Protein AF-A0A3C0HTS3-F1 (afdb_monomer)

Foldseek 3Di:
DDDDPDWFFDFADDKDQQVVVCVVVVDGGDHDIDTDHDPQRDPVNRVVVRVD

Solvent-accessible surface area (backbone atoms only — not comparable to full-atom values): 3355 Å² total; per-residue (Å²): 139,87,78,89,87,79,87,68,72,62,74,54,86,44,73,44,56,23,54,56,44,20,71,73,66,76,49,71,55,52,87,62,71,41,74,38,65,57,97,78,52,43,74,67,52,38,53,52,60,20,74,109

Sequence (52 aa):
MRGIIAAGTHIPHYRLDRTEVAAFFGKGGGRGQRSVASFDEDTTTMGVAAAR

pLDDT: mean 94.85, std 4.6, range [70.0, 98.12]

Structure (mmCIF, N/CA/C/O backbone):
data_AF-A0A3C0HTS3-F1
#
_entry.id   AF-A0A3C0HTS3-F1
#
loop_
_atom_site.group_PDB
_atom_site.id
_atom_site.type_symbol
_atom_site.label_atom_id
_atom_site.label_alt_id
_atom_site.label_comp_id
_atom_site.label_asym_id
_atom_site.label_entity_id
_atom_site.label_seq_id
_atom_site.pdbx_PDB_ins_code
_atom_site.Cartn_x
_atom_site.Cartn_y
_atom_site.Cartn_z
_atom_site.occupancy
_atom_site.B_iso_or_equiv
_atom_site.auth_seq_id
_atom_site.auth_comp_id
_atom_site.auth_asym_id
_atom_site.auth_atom_id
_atom_site.pdbx_PDB_model_num
ATOM 1 N N . MET A 1 1 ? 2.621 -0.917 -34.091 1.00 70.00 1 MET A N 1
ATOM 2 C CA . MET A 1 1 ? 1.717 -0.600 -32.964 1.00 70.00 1 MET A CA 1
ATOM 3 C C . MET A 1 1 ? 2.405 0.452 -32.099 1.00 70.00 1 MET A C 1
ATOM 5 O O . MET A 1 1 ? 3.559 0.238 -31.756 1.00 70.00 1 MET A O 1
ATOM 9 N N . ARG A 1 2 ? 1.784 1.613 -31.847 1.00 89.25 2 ARG A N 1
ATOM 10 C CA . ARG A 1 2 ? 2.349 2.690 -31.007 1.00 89.25 2 ARG A CA 1
ATOM 11 C C . ARG A 1 2 ? 1.298 3.102 -29.977 1.00 89.25 2 ARG A C 1
ATOM 13 O O . ARG A 1 2 ? 0.216 3.513 -30.377 1.00 89.25 2 ARG A O 1
ATOM 20 N N . GLY A 1 3 ? 1.614 2.964 -28.692 1.00 95.31 3 GLY A N 1
ATOM 21 C CA . GLY A 1 3 ? 0.714 3.284 -27.579 1.00 95.31 3 GLY A CA 1
ATOM 22 C C . GLY A 1 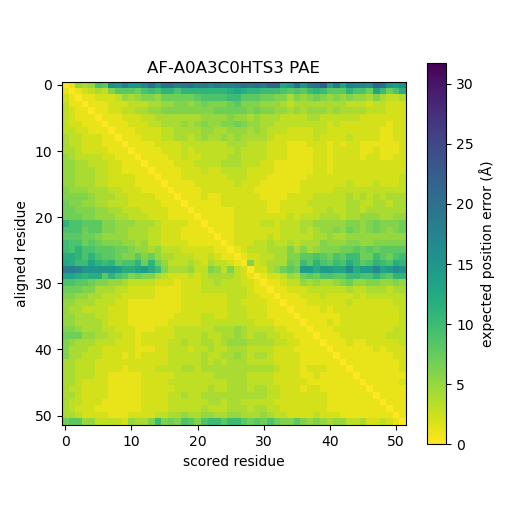3 ? 0.768 2.242 -26.460 1.00 95.31 3 GLY A C 1
ATOM 23 O O . GLY A 1 3 ? 1.479 1.245 -26.575 1.00 95.31 3 GLY A O 1
ATOM 24 N N . ILE A 1 4 ? 0.015 2.483 -25.385 1.00 95.50 4 ILE A N 1
ATOM 25 C CA . ILE A 1 4 ? -0.243 1.486 -24.338 1.00 95.50 4 ILE A CA 1
ATOM 26 C C . ILE A 1 4 ? -1.209 0.458 -24.919 1.00 95.50 4 ILE A C 1
ATOM 28 O O . ILE A 1 4 ? -2.280 0.817 -25.401 1.00 95.50 4 ILE A O 1
ATOM 32 N N . ILE A 1 5 ? -0.813 -0.808 -24.885 1.00 96.38 5 ILE A N 1
ATOM 33 C CA . ILE A 1 5 ? -1.578 -1.903 -25.496 1.00 96.38 5 ILE A CA 1
ATOM 34 C C . ILE A 1 5 ? -2.221 -2.812 -24.447 1.00 96.38 5 ILE A C 1
ATOM 36 O O . ILE A 1 5 ? -3.149 -3.546 -24.764 1.00 96.38 5 ILE A O 1
ATOM 40 N N . ALA A 1 6 ? -1.742 -2.738 -23.202 1.00 95.62 6 ALA A N 1
ATOM 41 C CA . ALA A 1 6 ? -2.279 -3.429 -22.040 1.00 95.62 6 ALA A CA 1
ATOM 42 C C . ALA A 1 6 ? -1.835 -2.718 -20.751 1.00 95.62 6 ALA A C 1
ATOM 44 O O . ALA A 1 6 ? -0.825 -2.010 -20.742 1.00 95.62 6 ALA A O 1
ATOM 45 N N . ALA A 1 7 ? -2.581 -2.936 -19.670 1.00 96.00 7 ALA A N 1
ATOM 46 C CA . ALA A 1 7 ? -2.220 -2.537 -18.316 1.00 96.00 7 ALA A CA 1
ATOM 47 C C . ALA A 1 7 ? -2.680 -3.622 -17.332 1.00 96.00 7 ALA A C 1
ATOM 49 O O . ALA A 1 7 ? -3.759 -4.188 -17.503 1.00 96.00 7 ALA A O 1
ATOM 50 N N . GLY A 1 8 ? -1.863 -3.889 -16.316 1.00 97.19 8 GLY A N 1
ATOM 51 C CA . GLY A 1 8 ? -2.153 -4.812 -15.221 1.00 97.19 8 GLY A CA 1
ATOM 52 C C . GLY A 1 8 ? -2.063 -4.095 -13.879 1.00 97.19 8 GLY A C 1
ATOM 53 O O . GLY A 1 8 ? -1.422 -3.046 -13.760 1.00 97.19 8 GLY A O 1
ATOM 54 N N . THR A 1 9 ? -2.744 -4.623 -12.867 1.00 97.19 9 THR A N 1
ATOM 55 C CA . THR A 1 9 ? -2.714 -4.053 -11.521 1.00 97.19 9 THR A CA 1
ATOM 56 C C . THR A 1 9 ? -2.774 -5.144 -10.470 1.00 97.19 9 THR A C 1
ATOM 58 O O . THR A 1 9 ? -3.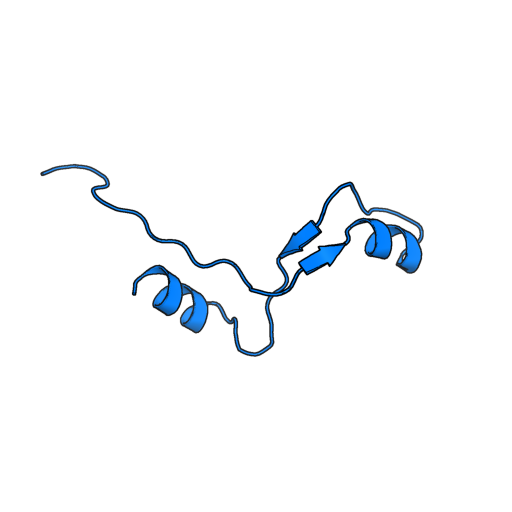410 -6.179 -10.656 1.00 97.19 9 THR A O 1
ATOM 61 N N . HIS A 1 10 ? -2.132 -4.870 -9.344 1.00 97.06 10 HIS A N 1
ATOM 62 C CA . HIS A 1 10 ? -2.264 -5.630 -8.120 1.00 97.06 10 HIS A CA 1
ATOM 63 C C . HIS A 1 10 ? -2.455 -4.630 -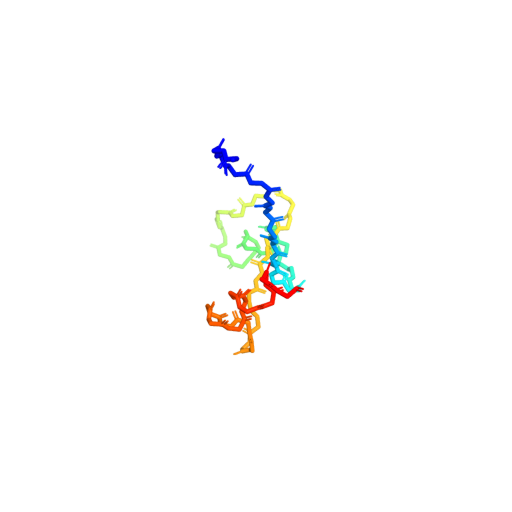6.980 1.00 97.06 10 HIS A C 1
ATOM 65 O O . HIS A 1 10 ? -1.731 -3.637 -6.888 1.00 97.06 10 HIS A O 1
ATOM 71 N N . ILE A 1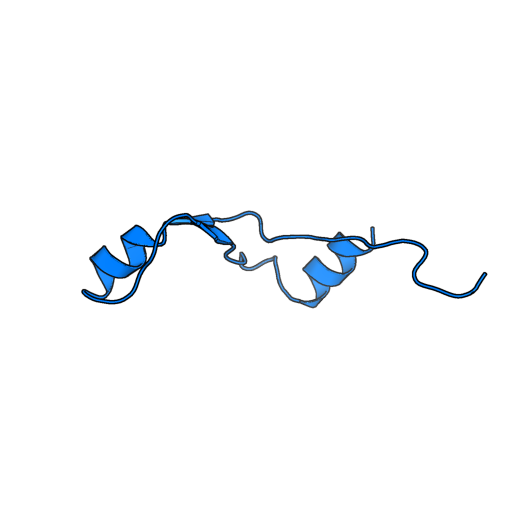 11 ? -3.463 -4.866 -6.145 1.00 97.44 11 ILE A N 1
ATOM 72 C CA . ILE A 1 11 ? -3.787 -4.029 -4.990 1.00 97.44 11 ILE A CA 1
ATOM 73 C C . ILE A 1 11 ? -3.620 -4.912 -3.758 1.00 97.44 11 ILE A C 1
ATOM 75 O O . ILE A 1 11 ? -4.153 -6.024 -3.790 1.00 97.44 11 ILE A O 1
ATOM 79 N N . PRO A 1 12 ? -2.983 -4.414 -2.680 1.00 98.00 12 PRO A N 1
ATOM 80 C CA . PRO A 1 12 ? -2.888 -5.144 -1.427 1.00 98.00 12 PRO A CA 1
ATOM 81 C C . PRO A 1 12 ? -4.218 -5.751 -0.999 1.00 98.00 12 PRO A C 1
ATOM 83 O O . PRO A 1 12 ? -5.270 -5.131 -1.201 1.00 98.00 12 PRO A O 1
ATOM 86 N N . HIS A 1 13 ? -4.198 -6.922 -0.381 1.00 96.31 13 HIS A N 1
ATOM 87 C CA . HIS A 1 13 ? -5.408 -7.625 0.022 1.00 96.31 13 HIS A CA 1
ATOM 88 C C . HIS A 1 13 ? -6.134 -6.907 1.171 1.00 96.31 13 HIS A C 1
ATOM 90 O O . HIS A 1 13 ? -7.344 -6.675 1.110 1.00 96.31 13 HIS A O 1
ATOM 96 N N . TYR A 1 14 ? -5.403 -6.490 2.207 1.00 98.00 14 TYR A N 1
ATOM 97 C CA . TYR A 1 14 ? -6.007 -6.006 3.448 1.00 98.00 14 TYR A CA 1
ATOM 98 C C . TYR A 1 14 ? -6.622 -4.612 3.324 1.00 98.00 14 TYR A C 1
ATOM 100 O O . TYR A 1 14 ? -6.217 -3.776 2.507 1.00 98.00 14 TYR A O 1
ATOM 108 N N . ARG A 1 15 ? -7.637 -4.347 4.151 1.00 97.00 15 ARG A N 1
ATOM 109 C CA . ARG A 1 15 ? -8.375 -3.085 4.172 1.00 97.00 15 ARG A CA 1
ATOM 110 C C . ARG A 1 15 ? -8.473 -2.541 5.590 1.00 97.00 15 ARG A C 1
ATOM 112 O O . ARG A 1 15 ? -8.841 -3.267 6.502 1.00 97.00 15 ARG A O 1
ATOM 119 N N . LEU A 1 16 ? -8.180 -1.254 5.732 1.00 95.50 16 LEU A N 1
ATOM 120 C CA . LEU A 1 16 ? -8.393 -0.485 6.953 1.00 95.50 16 LEU A CA 1
ATOM 121 C C . LEU A 1 16 ? -9.611 0.418 6.770 1.00 95.50 16 LEU A C 1
ATOM 123 O O . LEU A 1 16 ? -9.655 1.199 5.808 1.00 95.50 16 LEU A O 1
ATOM 127 N N . ASP A 1 17 ? -10.574 0.339 7.686 1.00 96.44 17 ASP A N 1
ATOM 128 C CA . ASP A 1 17 ? -11.669 1.302 7.731 1.00 96.44 17 ASP A CA 1
ATOM 129 C C . ASP A 1 17 ? -11.123 2.667 8.165 1.00 96.44 17 ASP A C 1
ATOM 131 O O . ASP A 1 17 ? -10.462 2.822 9.192 1.00 96.44 17 ASP A O 1
ATOM 135 N N . ARG A 1 18 ? -11.367 3.697 7.353 1.00 95.06 18 ARG A N 1
ATOM 136 C CA . ARG A 1 18 ? -10.843 5.036 7.632 1.00 95.06 18 ARG A CA 1
ATOM 137 C C . ARG A 1 18 ? -11.515 5.687 8.840 1.00 95.06 18 ARG A C 1
ATOM 139 O O . ARG A 1 18 ? -10.977 6.673 9.342 1.00 95.06 18 ARG A O 1
ATOM 146 N N . THR A 1 19 ? -12.648 5.170 9.305 1.00 95.19 19 THR A N 1
ATOM 147 C CA . THR A 1 19 ? -13.291 5.618 10.545 1.00 95.19 19 THR A CA 1
ATOM 148 C C . THR A 1 19 ? -12.527 5.156 11.789 1.00 95.19 19 THR A C 1
ATOM 150 O O . THR A 1 19 ? -12.449 5.913 12.756 1.00 95.19 19 THR A O 1
ATOM 153 N N . GLU A 1 20 ? -11.844 4.007 11.741 1.00 95.12 20 GLU A N 1
ATOM 154 C CA . GLU A 1 20 ? -10.992 3.525 12.841 1.00 95.12 20 GLU A CA 1
ATOM 155 C C . GLU A 1 20 ? -9.787 4.445 13.078 1.00 95.12 20 GLU A C 1
ATOM 157 O O . GLU A 1 20 ? -9.370 4.660 14.215 1.00 95.12 20 GLU A O 1
ATOM 162 N N . VAL A 1 21 ? -9.270 5.077 12.016 1.00 93.94 21 VAL A N 1
ATOM 163 C CA . VAL A 1 21 ? -8.202 6.086 12.121 1.00 93.94 21 VAL A CA 1
ATOM 164 C C . VAL A 1 21 ? -8.662 7.275 12.966 1.00 93.94 21 VAL A C 1
ATOM 166 O O . VAL A 1 21 ? -7.917 7.737 13.828 1.00 93.94 21 VAL A O 1
ATOM 169 N N . ALA A 1 22 ? -9.888 7.759 12.746 1.00 91.31 22 ALA A N 1
ATOM 170 C CA . ALA A 1 22 ? -10.454 8.846 13.541 1.00 91.31 22 ALA A CA 1
ATOM 171 C C . ALA A 1 22 ? -10.664 8.417 15.001 1.00 91.31 22 ALA A C 1
ATOM 173 O O . ALA A 1 22 ? -10.333 9.178 15.908 1.00 91.31 22 ALA A O 1
ATOM 174 N N . ALA A 1 23 ? -11.164 7.195 15.220 1.00 93.44 23 ALA A N 1
ATOM 175 C CA . ALA A 1 23 ? -11.391 6.644 16.554 1.00 93.44 23 ALA A CA 1
ATOM 176 C C . ALA A 1 23 ? -10.091 6.519 17.367 1.00 93.44 23 ALA A C 1
ATOM 178 O O . ALA A 1 23 ? -10.085 6.824 18.556 1.00 93.44 23 ALA A O 1
ATOM 179 N N . PHE A 1 24 ? -8.985 6.122 16.731 1.00 95.44 24 PHE A N 1
ATOM 180 C CA . PHE A 1 24 ? -7.695 5.955 17.403 1.00 95.44 24 PHE A CA 1
ATOM 181 C C . PHE A 1 24 ? -6.935 7.276 17.597 1.00 95.44 24 PHE A C 1
ATOM 183 O O . PHE A 1 24 ? -6.424 7.546 18.680 1.00 95.44 24 PHE A O 1
ATOM 190 N N . PHE A 1 25 ? -6.845 8.116 16.560 1.00 95.00 25 PHE A N 1
ATOM 191 C CA . PHE A 1 25 ? -6.022 9.335 16.592 1.00 95.00 25 PHE A CA 1
ATOM 192 C C . PHE A 1 25 ? -6.780 10.592 17.049 1.00 95.00 25 PHE A C 1
ATOM 194 O O . PHE A 1 25 ? -6.176 11.662 17.154 1.00 95.00 25 PHE A O 1
ATOM 201 N N . GLY A 1 26 ? -8.097 10.507 17.269 1.00 91.81 26 GLY A N 1
ATOM 202 C CA . GLY A 1 26 ? -8.958 11.632 17.662 1.00 91.81 26 GLY A CA 1
ATOM 203 C C . GLY A 1 26 ? -9.130 12.712 16.586 1.00 91.81 26 GLY A C 1
ATOM 204 O O . GLY A 1 26 ? -9.817 13.709 16.800 1.00 91.81 26 GLY A O 1
ATOM 205 N N . LYS A 1 27 ? -8.493 12.542 15.424 1.00 89.44 27 LYS A N 1
ATOM 206 C CA . LYS A 1 27 ? -8.586 13.422 14.261 1.00 89.44 27 LYS A CA 1
ATOM 207 C C . LYS A 1 27 ? -8.204 12.670 12.994 1.00 89.44 27 LYS A C 1
ATOM 209 O O . LYS A 1 27 ? -7.547 11.632 13.034 1.00 89.44 27 LYS A O 1
ATOM 214 N N . GLY A 1 28 ? -8.544 13.262 11.857 1.00 87.38 28 GLY A N 1
ATOM 215 C CA . GLY A 1 28 ? -8.366 12.612 10.568 1.00 87.38 28 GLY A CA 1
ATOM 216 C C . GLY A 1 28 ? -9.419 11.531 10.366 1.00 87.38 28 GLY A C 1
ATOM 217 O O . GLY A 1 28 ? -10.526 11.625 10.889 1.00 87.38 28 GLY A O 1
ATOM 218 N N . GLY A 1 29 ? -9.074 10.529 9.566 1.00 84.19 29 GLY A N 1
ATOM 219 C CA . GLY A 1 29 ? -10.062 9.596 9.047 1.00 84.19 29 GLY A CA 1
ATOM 220 C C . GLY A 1 29 ? -10.950 10.229 7.973 1.00 84.19 29 GLY A C 1
ATOM 221 O O . GLY A 1 29 ? -10.909 11.424 7.684 1.00 84.19 29 GLY A O 1
ATOM 222 N N . GLY A 1 30 ? -11.706 9.377 7.303 1.00 89.31 30 GLY A N 1
ATOM 223 C CA . GLY A 1 30 ? -12.577 9.740 6.196 1.00 89.31 30 GLY A CA 1
ATOM 224 C C . GLY A 1 30 ? -13.589 8.631 5.966 1.00 89.31 30 GLY A C 1
ATOM 225 O O . GLY A 1 30 ? -13.707 7.716 6.774 1.00 89.31 30 GLY A O 1
ATOM 226 N N . ARG A 1 31 ? -14.313 8.690 4.850 1.00 92.75 31 ARG A N 1
ATOM 227 C CA . ARG A 1 31 ? -15.272 7.641 4.486 1.00 92.75 31 ARG A CA 1
ATOM 228 C C . ARG A 1 31 ? -14.593 6.532 3.683 1.00 92.75 31 ARG A C 1
ATOM 230 O O . ARG A 1 31 ? -13.685 6.805 2.896 1.00 92.75 31 ARG A O 1
ATOM 237 N N . GLY A 1 32 ? -15.092 5.310 3.844 1.00 95.88 32 GLY A N 1
ATOM 238 C CA . GLY A 1 32 ? -14.651 4.134 3.096 1.00 95.88 32 GLY A CA 1
ATOM 239 C C . GLY A 1 32 ? -13.378 3.495 3.646 1.00 95.88 32 GLY A C 1
ATOM 240 O O . GLY A 1 32 ? -12.917 3.812 4.739 1.00 95.88 32 GLY A O 1
ATOM 241 N N . GLN A 1 33 ? -12.801 2.589 2.859 1.00 96.75 33 GLN A N 1
ATOM 242 C CA . GLN A 1 33 ? -11.646 1.786 3.258 1.00 96.75 33 GLN A CA 1
ATOM 243 C C . GLN A 1 33 ? -10.375 2.190 2.497 1.00 96.75 33 GLN A C 1
ATOM 245 O O . GLN A 1 33 ? -10.424 2.784 1.415 1.00 96.75 33 GLN A O 1
ATOM 250 N N . ARG A 1 34 ? -9.207 1.893 3.069 1.00 95.19 34 ARG A N 1
ATOM 251 C CA . ARG A 1 34 ? -7.892 2.045 2.427 1.00 95.19 34 ARG A CA 1
ATOM 252 C C . ARG A 1 34 ? -7.208 0.683 2.332 1.00 95.19 34 ARG A C 1
ATOM 254 O O . ARG A 1 34 ? -7.231 -0.064 3.301 1.00 95.19 34 ARG A O 1
ATOM 261 N N . SER A 1 35 ? -6.580 0.379 1.197 1.00 97.38 35 SER A N 1
ATOM 262 C CA . SER A 1 35 ? -5.717 -0.798 1.067 1.00 97.38 35 SER A CA 1
ATOM 263 C C . SER A 1 35 ? -4.454 -0.656 1.919 1.00 97.38 35 SER A C 1
ATOM 265 O O . SER A 1 35 ? -3.829 0.408 1.918 1.00 97.38 35 SER A O 1
ATOM 267 N N . VAL A 1 36 ? -4.073 -1.722 2.617 1.00 97.00 36 VAL A N 1
ATOM 268 C CA . VAL A 1 36 ? -2.875 -1.778 3.464 1.00 97.00 36 VAL A CA 1
ATOM 269 C C . VAL A 1 36 ? -2.074 -3.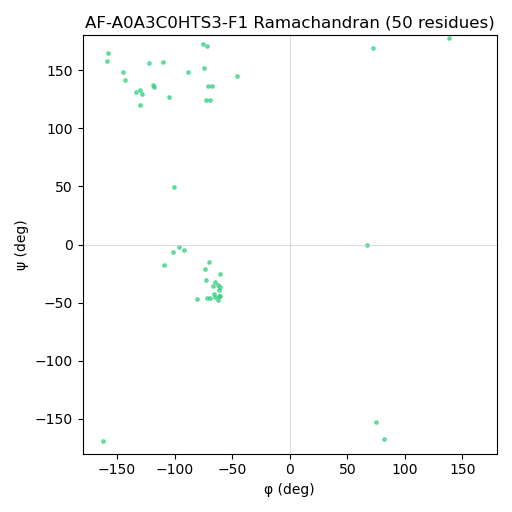011 3.074 1.00 97.00 36 VAL A C 1
ATOM 271 O O . VAL A 1 36 ? -2.647 -4.088 2.966 1.00 97.00 36 VAL A O 1
ATOM 274 N N . ALA A 1 37 ? -0.778 -2.825 2.832 1.00 97.75 37 ALA A N 1
ATOM 275 C CA . ALA A 1 37 ? 0.134 -3.913 2.510 1.00 97.75 37 ALA A CA 1
ATOM 276 C C . ALA A 1 37 ? 0.408 -4.788 3.737 1.00 97.75 37 ALA A C 1
ATOM 278 O O . ALA A 1 37 ?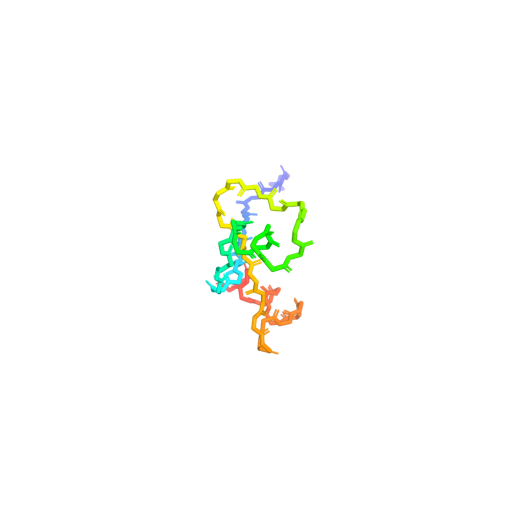 0.646 -4.278 4.835 1.00 97.75 37 ALA A O 1
ATOM 279 N N . SER A 1 38 ? 0.383 -6.097 3.522 1.00 96.44 38 SER A N 1
ATOM 280 C CA . SER A 1 38 ? 0.938 -7.111 4.412 1.00 96.44 38 SER A CA 1
ATOM 281 C C . SER A 1 38 ? 2.467 -7.152 4.330 1.00 96.44 38 SER A C 1
ATOM 283 O O . SER A 1 38 ? 3.086 -6.495 3.493 1.00 96.44 38 SER A O 1
ATOM 285 N N . PHE A 1 39 ? 3.088 -7.937 5.208 1.00 96.25 39 PHE A N 1
ATOM 286 C CA . PHE A 1 39 ? 4.542 -8.115 5.256 1.00 96.25 39 PHE A CA 1
ATOM 287 C C . PHE A 1 39 ? 5.124 -8.703 3.957 1.00 96.25 39 PHE A C 1
ATOM 289 O O . PHE A 1 39 ? 6.294 -8.484 3.665 1.00 96.25 39 PHE A O 1
ATOM 296 N N . ASP A 1 40 ? 4.315 -9.445 3.198 1.00 96.69 40 ASP A N 1
ATOM 297 C CA . ASP A 1 40 ? 4.644 -10.084 1.922 1.00 96.69 40 ASP A CA 1
ATOM 298 C C . ASP A 1 40 ? 4.233 -9.256 0.692 1.00 96.69 40 ASP A C 1
ATOM 300 O O . ASP A 1 40 ? 4.525 -9.637 -0.437 1.00 96.69 40 ASP A O 1
ATOM 304 N N . GLU A 1 41 ? 3.601 -8.097 0.879 1.00 98.06 41 GLU A N 1
ATOM 305 C CA . GLU A 1 41 ? 3.142 -7.223 -0.210 1.00 98.06 41 GLU A CA 1
ATOM 306 C C . GLU A 1 41 ? 4.106 -6.045 -0.422 1.00 98.06 41 GLU A C 1
ATOM 308 O O . GLU A 1 41 ? 3.709 -4.877 -0.483 1.00 98.06 41 GLU A O 1
ATOM 313 N N . ASP A 1 42 ? 5.402 -6.347 -0.522 1.00 97.44 42 ASP A N 1
ATOM 314 C CA . ASP A 1 42 ? 6.420 -5.350 -0.846 1.00 97.44 42 ASP A CA 1
ATOM 315 C C . ASP A 1 42 ? 6.361 -4.905 -2.318 1.00 97.44 42 ASP A C 1
ATOM 317 O O . ASP A 1 42 ? 5.646 -5.456 -3.163 1.00 97.44 42 ASP A O 1
ATOM 321 N N . THR A 1 43 ? 7.123 -3.863 -2.650 1.00 97.00 43 THR A N 1
ATOM 322 C CA . THR A 1 43 ? 7.087 -3.256 -3.986 1.00 97.00 43 THR A CA 1
ATOM 323 C C . THR A 1 43 ? 7.468 -4.235 -5.097 1.00 97.00 43 THR A C 1
ATOM 325 O O . THR A 1 43 ? 6.874 -4.186 -6.175 1.00 97.00 43 THR A O 1
ATOM 328 N N . THR A 1 44 ? 8.422 -5.134 -4.847 1.00 97.38 44 THR A N 1
ATOM 329 C CA . THR A 1 44 ? 8.884 -6.115 -5.839 1.00 97.38 44 THR A CA 1
ATOM 330 C C . THR A 1 44 ? 7.827 -7.189 -6.064 1.00 97.38 44 THR A C 1
ATOM 332 O O . THR A 1 44 ? 7.487 -7.495 -7.207 1.00 97.38 44 THR A O 1
ATOM 335 N N . THR A 1 45 ? 7.262 -7.721 -4.983 1.00 97.69 45 THR A N 1
ATOM 336 C CA . 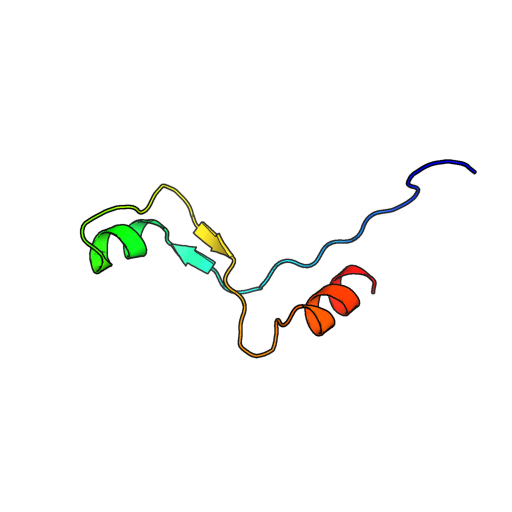THR A 1 45 ? 6.237 -8.765 -5.020 1.00 97.69 45 THR A CA 1
ATOM 337 C C . THR A 1 45 ? 4.988 -8.267 -5.728 1.00 97.69 45 THR A C 1
ATOM 339 O O . THR A 1 45 ? 4.507 -8.917 -6.659 1.00 97.69 45 THR A O 1
ATOM 342 N N . MET A 1 46 ? 4.507 -7.071 -5.377 1.00 97.94 46 MET A N 1
ATOM 343 C CA . MET A 1 46 ? 3.347 -6.490 -6.048 1.00 97.94 46 MET A CA 1
ATOM 344 C C . MET A 1 46 ? 3.627 -6.139 -7.512 1.00 97.94 46 MET A C 1
ATOM 346 O O . MET A 1 46 ? 2.743 -6.296 -8.352 1.00 97.94 46 MET A O 1
ATOM 350 N N . GLY A 1 47 ? 4.844 -5.693 -7.838 1.00 97.81 47 GLY A N 1
ATOM 351 C CA . GLY A 1 47 ? 5.247 -5.425 -9.219 1.00 97.81 47 GLY A CA 1
ATOM 352 C C . GLY A 1 47 ? 5.188 -6.682 -10.087 1.00 97.81 47 GLY A C 1
ATOM 353 O O . GLY A 1 47 ? 4.62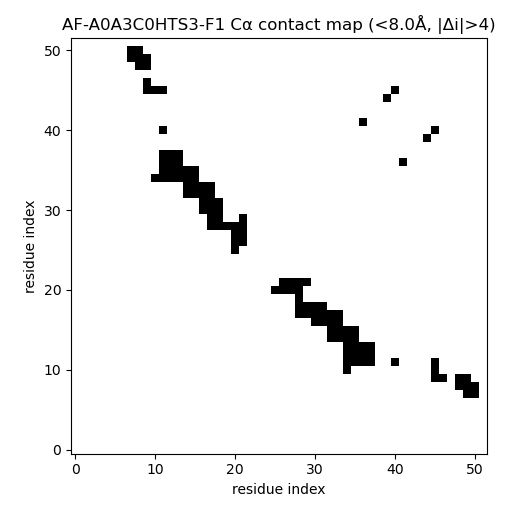9 -6.651 -11.182 1.00 97.81 47 GLY A O 1
ATOM 354 N N . VAL A 1 48 ? 5.686 -7.810 -9.570 1.00 98.00 48 VAL A N 1
ATOM 355 C CA . VAL A 1 48 ? 5.568 -9.114 -10.238 1.00 98.00 48 VAL A CA 1
ATOM 356 C C . VAL A 1 48 ? 4.106 -9.549 -10.327 1.00 98.00 48 VAL A C 1
ATOM 358 O O . VAL A 1 48 ? 3.674 -9.980 -11.391 1.00 98.00 48 VAL A O 1
ATOM 361 N N . ALA A 1 49 ? 3.328 -9.419 -9.250 1.00 97.69 49 ALA A N 1
ATOM 362 C CA . ALA A 1 49 ? 1.921 -9.817 -9.236 1.00 97.69 49 ALA A CA 1
ATOM 363 C C . ALA A 1 49 ? 1.064 -9.023 -10.236 1.00 97.69 49 ALA A C 1
ATOM 365 O O . ALA A 1 49 ? 0.160 -9.591 -10.836 1.00 97.69 49 ALA A O 1
ATOM 366 N N . ALA A 1 50 ? 1.360 -7.7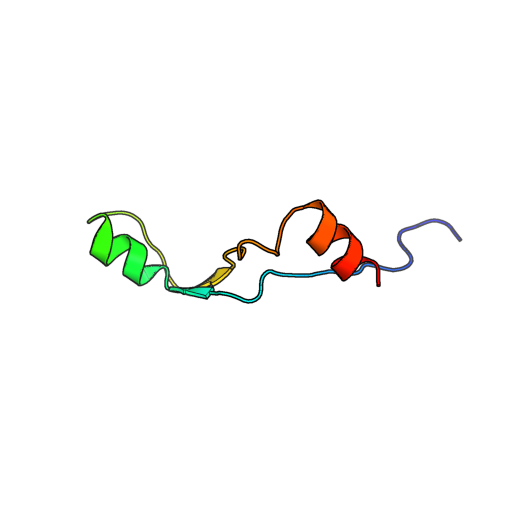38 -10.451 1.00 98.12 50 ALA A N 1
ATOM 367 C CA . ALA A 1 50 ? 0.655 -6.897 -11.419 1.00 98.12 50 ALA A CA 1
ATOM 368 C C . ALA A 1 50 ? 1.006 -7.211 -12.885 1.00 98.12 50 ALA A C 1
ATOM 370 O O . ALA A 1 50 ? 0.247 -6.836 -13.778 1.00 98.12 50 ALA A O 1
ATOM 371 N N . ALA A 1 51 ? 2.160 -7.840 -13.131 1.00 97.19 51 ALA A N 1
ATOM 372 C CA . ALA A 1 51 ? 2.671 -8.152 -14.466 1.00 97.19 51 ALA A CA 1
ATOM 373 C C . ALA A 1 51 ? 2.458 -9.618 -14.894 1.00 97.19 51 ALA A C 1
ATOM 375 O O . ALA A 1 51 ? 2.785 -9.960 -16.031 1.00 97.19 51 ALA A O 1
ATOM 376 N N . ARG A 1 52 ? 1.970 -10.473 -13.986 1.00 90.88 52 ARG A N 1
ATOM 377 C CA . ARG A 1 52 ? 1.602 -11.873 -14.249 1.00 90.88 52 ARG A CA 1
ATOM 378 C C . ARG A 1 52 ? 0.254 -11.968 -14.950 1.00 90.88 52 ARG A C 1
ATOM 380 O O . ARG A 1 52 ? 0.151 -12.842 -15.837 1.00 90.88 52 ARG A O 1
#

Radius of gyration: 15.82 Å; Cα contacts (8 Å, |Δi|>4): 59; chains: 1; bounding box: 24×25×51 Å

Mean predicted aligned error: 3.57 Å

Secondary structure (DSSP, 8-state):
--S---------SEEEEHHHHHHHHSS---SSEEEE--TT--HHHHHHHHH-